Protein AF-A0A0I9SI36-F1 (afdb_monomer_lite)

Structure (mmCIF, N/CA/C/O backbone):
data_AF-A0A0I9SI36-F1
#
_entry.id   AF-A0A0I9SI36-F1
#
loop_
_atom_site.group_PDB
_atom_site.id
_atom_site.type_symbol
_atom_site.label_atom_id
_atom_site.label_alt_id
_atom_site.label_comp_id
_atom_site.label_asym_id
_atom_site.label_entity_id
_atom_site.label_seq_id
_atom_site.pdbx_PDB_ins_code
_atom_site.Cartn_x
_atom_site.Cartn_y
_atom_site.Cartn_z
_atom_site.occupancy
_atom_site.B_iso_or_equiv
_atom_site.auth_seq_id
_atom_site.auth_comp_id
_atom_site.auth_asym_id
_atom_site.auth_atom_id
_atom_site.pdbx_PDB_model_num
ATOM 1 N N . MET A 1 1 ? -18.118 6.002 12.666 1.00 64.62 1 MET A N 1
ATOM 2 C CA . MET A 1 1 ? -17.261 4.805 12.523 1.00 64.62 1 MET A CA 1
ATOM 3 C C . MET A 1 1 ? -16.182 5.147 11.510 1.00 64.62 1 MET A C 1
ATOM 5 O O . MET A 1 1 ? -16.529 5.752 10.503 1.00 64.62 1 MET A O 1
ATOM 9 N N . SER A 1 2 ? -14.911 4.860 11.787 1.00 78.19 2 SER A N 1
ATOM 10 C CA . SER A 1 2 ? -13.839 4.997 10.793 1.00 78.19 2 SER A CA 1
ATOM 11 C C . SER A 1 2 ? -13.935 3.857 9.776 1.00 78.19 2 SER A C 1
ATOM 13 O O . SER A 1 2 ? -14.323 2.743 10.126 1.00 78.19 2 SER A O 1
ATOM 15 N N . LEU A 1 3 ? -13.630 4.139 8.509 1.00 85.38 3 LEU A N 1
ATOM 16 C CA . LEU A 1 3 ? -13.596 3.114 7.468 1.00 85.38 3 LEU A CA 1
ATOM 17 C C . LEU A 1 3 ? -12.319 2.270 7.642 1.00 85.38 3 LEU A C 1
ATOM 19 O O . LEU A 1 3 ? -11.246 2.863 7.771 1.00 85.38 3 LEU A O 1
ATOM 23 N N . PRO A 1 4 ? -12.388 0.925 7.641 1.00 92.44 4 PRO A N 1
ATOM 24 C CA . PRO A 1 4 ? -11.185 0.104 7.646 1.00 92.44 4 PRO A CA 1
ATOM 25 C C . PRO A 1 4 ? -10.456 0.263 6.309 1.00 92.44 4 PRO A C 1
ATOM 27 O O . PRO A 1 4 ? -11.029 0.026 5.245 1.00 92.44 4 PRO A O 1
ATOM 30 N N . LEU A 1 5 ? -9.190 0.669 6.365 1.00 96.31 5 LEU A N 1
ATOM 31 C CA . LEU A 1 5 ? -8.328 0.817 5.196 1.00 96.31 5 LEU A CA 1
ATOM 32 C C . LEU A 1 5 ? -7.229 -0.240 5.251 1.00 96.31 5 LEU A C 1
ATOM 34 O O . LEU A 1 5 ? -6.568 -0.390 6.276 1.00 96.31 5 LEU A O 1
ATOM 38 N N . VAL A 1 6 ? -7.033 -0.956 4.144 1.00 96.94 6 VAL A N 1
ATOM 39 C CA . VAL A 1 6 ? -5.986 -1.974 4.006 1.00 96.94 6 VAL A CA 1
ATOM 40 C C . VAL A 1 6 ? -4.838 -1.401 3.186 1.00 96.94 6 VAL A C 1
ATOM 42 O O . VAL A 1 6 ? -5.055 -0.895 2.085 1.00 96.94 6 VAL A O 1
ATOM 45 N N . PHE A 1 7 ? -3.616 -1.495 3.701 1.00 97.00 7 PHE A N 1
ATOM 46 C CA . PHE A 1 7 ? -2.416 -1.036 3.006 1.00 97.00 7 PHE A CA 1
ATOM 47 C C . PHE A 1 7 ? -1.206 -1.898 3.376 1.00 97.00 7 PHE A C 1
ATOM 49 O O . PHE A 1 7 ? -1.066 -2.336 4.517 1.00 97.00 7 PHE A O 1
ATOM 56 N N . HIS A 1 8 ? -0.317 -2.109 2.408 1.00 96.56 8 HIS A N 1
ATOM 57 C CA . HIS A 1 8 ? 0.998 -2.707 2.608 1.00 96.56 8 HIS A CA 1
ATOM 58 C C . HIS A 1 8 ? 2.033 -1.932 1.790 1.00 96.56 8 HIS A C 1
ATOM 60 O O . HIS A 1 8 ? 1.722 -1.465 0.693 1.00 96.56 8 HIS A O 1
ATOM 66 N N . ASP A 1 9 ? 3.265 -1.818 2.288 1.00 93.56 9 ASP A N 1
ATOM 67 C CA . ASP A 1 9 ? 4.330 -1.075 1.601 1.00 93.56 9 ASP A CA 1
ATOM 68 C C . ASP A 1 9 ? 4.683 -1.710 0.236 1.00 93.56 9 ASP A C 1
ATOM 70 O O . ASP A 1 9 ? 4.955 -1.002 -0.736 1.00 93.56 9 ASP A O 1
ATOM 74 N N . ASP A 1 10 ? 4.520 -3.032 0.112 1.00 94.69 10 ASP A N 1
ATOM 75 C CA . ASP A 1 10 ? 4.691 -3.777 -1.150 1.00 94.69 10 ASP A CA 1
ATOM 76 C C . ASP A 1 10 ? 3.637 -3.456 -2.221 1.00 94.69 10 ASP A C 1
ATOM 78 O O . ASP A 1 10 ? 3.764 -3.896 -3.362 1.00 94.69 10 ASP A O 1
ATOM 82 N N . TYR A 1 11 ? 2.606 -2.665 -1.909 1.00 94.62 11 TYR A N 1
ATOM 83 C CA . TYR A 1 11 ? 1.698 -2.129 -2.927 1.00 94.62 11 TYR A CA 1
ATOM 84 C C . TYR A 1 11 ? 2.344 -1.017 -3.760 1.00 94.62 11 TYR A C 1
ATOM 86 O O . TYR A 1 11 ? 1.793 -0.634 -4.788 1.00 94.62 11 TYR A O 1
ATOM 94 N N . SER A 1 12 ? 3.514 -0.512 -3.363 1.00 94.75 12 SER A N 1
ATOM 95 C CA . SER A 1 12 ? 4.335 0.413 -4.148 1.00 94.75 12 SER A CA 1
ATOM 96 C C . SER A 1 12 ? 5.800 -0.050 -4.186 1.00 94.75 12 SER A C 1
ATOM 98 O O . SER A 1 12 ? 6.680 0.674 -3.715 1.00 94.75 12 SER A O 1
ATOM 100 N N . PRO A 1 13 ? 6.089 -1.234 -4.759 1.00 93.69 13 PRO A N 1
ATOM 101 C CA . PRO A 1 13 ? 7.443 -1.745 -4.847 1.00 93.69 13 PRO A CA 1
ATOM 102 C C . PRO A 1 13 ? 8.266 -0.886 -5.821 1.00 93.69 13 PRO A C 1
ATOM 104 O O . PRO A 1 13 ? 7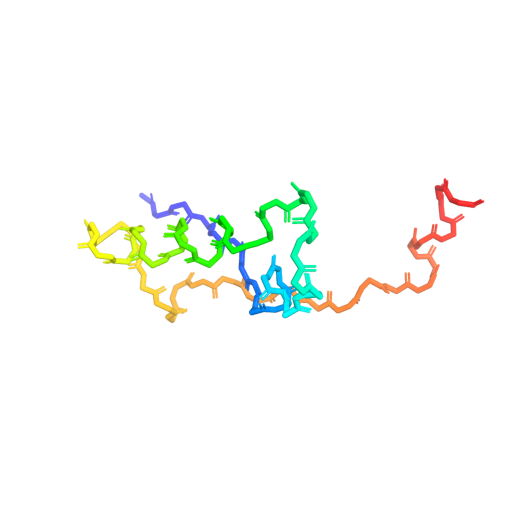.706 -0.278 -6.746 1.00 93.69 13 PRO A O 1
ATOM 107 N N . PRO A 1 14 ? 9.599 -0.838 -5.656 1.00 91.38 14 PRO A N 1
ATOM 108 C CA . PRO A 1 14 ? 10.466 -0.169 -6.611 1.00 91.38 14 PRO A CA 1
ATOM 109 C C . PRO A 1 14 ? 10.349 -0.854 -7.971 1.00 91.38 14 PRO A C 1
ATOM 111 O O . PRO A 1 14 ? 10.423 -2.078 -8.075 1.00 91.38 14 PRO A O 1
ATOM 114 N N . LEU A 1 15 ? 10.189 -0.054 -9.021 1.00 91.25 15 LEU A N 1
ATOM 115 C CA . LEU A 1 15 ? 10.156 -0.540 -10.392 1.00 91.25 15 LEU A CA 1
ATOM 116 C C . LEU A 1 15 ? 11.331 0.009 -11.202 1.00 91.25 15 LEU A C 1
ATOM 118 O O . LEU A 1 15 ? 11.843 1.086 -10.885 1.00 91.25 15 LEU A O 1
ATOM 122 N N . PRO A 1 16 ? 11.746 -0.699 -12.269 1.00 94.38 16 PRO A N 1
ATOM 123 C CA . PRO A 1 16 ? 12.772 -0.203 -13.171 1.00 94.38 16 PRO A CA 1
ATOM 124 C C . PRO A 1 16 ? 12.417 1.179 -13.751 1.00 94.38 16 PRO A C 1
ATOM 126 O O . PRO A 1 16 ? 11.241 1.448 -14.026 1.00 94.38 16 PRO A O 1
ATOM 129 N N . PRO A 1 17 ? 13.413 2.047 -14.001 1.00 91.81 17 PRO A N 1
ATOM 130 C CA . PRO A 1 17 ? 13.194 3.315 -14.688 1.00 91.81 17 PRO A CA 1
ATOM 131 C C . PRO A 1 17 ? 12.464 3.129 -16.025 1.00 91.81 17 PRO A C 1
ATOM 133 O O . PRO A 1 17 ? 12.749 2.201 -16.778 1.00 91.81 17 PRO A O 1
ATOM 136 N N . GLY A 1 18 ? 11.517 4.020 -16.325 1.00 91.75 18 GLY A N 1
ATOM 137 C CA . GLY A 1 18 ? 10.716 3.957 -17.554 1.00 91.75 18 GLY A CA 1
ATOM 138 C C . GLY A 1 18 ? 9.558 2.952 -17.520 1.00 91.75 18 GLY A C 1
ATOM 139 O O . GLY A 1 18 ? 8.841 2.818 -18.515 1.00 91.75 18 GLY A O 1
ATOM 140 N N . HIS A 1 19 ? 9.326 2.263 -16.396 1.00 93.94 19 HIS A N 1
ATOM 141 C CA . HIS A 1 19 ? 8.154 1.407 -16.256 1.00 93.94 19 HIS A CA 1
ATOM 142 C C . HIS A 1 19 ? 6.855 2.224 -16.353 1.00 93.94 19 HIS A C 1
ATOM 144 O O . HIS A 1 19 ? 6.675 3.222 -15.660 1.00 93.94 19 HIS A O 1
ATOM 150 N N . ARG A 1 20 ? 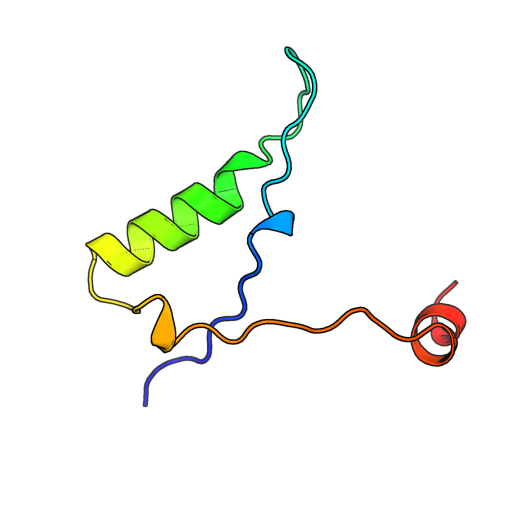5.921 1.790 -17.210 1.00 94.75 20 ARG A N 1
ATOM 151 C CA . ARG A 1 20 ? 4.696 2.558 -17.517 1.00 94.75 20 ARG A CA 1
ATOM 152 C C . ARG A 1 20 ? 3.637 2.506 -16.422 1.00 94.75 20 ARG A C 1
ATOM 154 O O . ARG A 1 20 ? 2.749 3.351 -16.39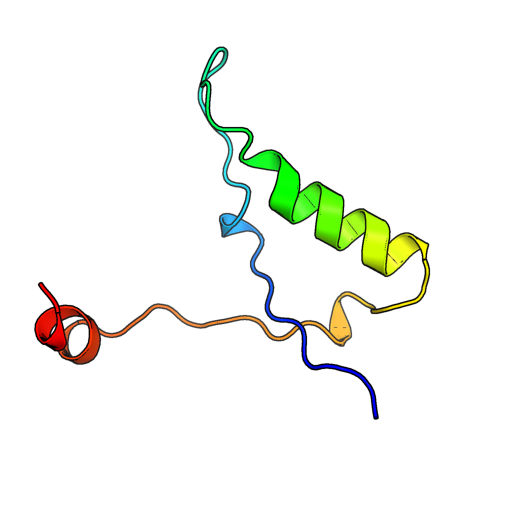1 1.00 94.75 20 ARG A O 1
ATOM 161 N N . PHE A 1 21 ? 3.680 1.487 -15.568 1.00 92.12 21 PHE A N 1
ATOM 162 C CA . PHE A 1 21 ? 2.717 1.368 -14.481 1.00 92.12 21 PHE A CA 1
ATOM 163 C C . PHE A 1 21 ? 3.096 2.304 -13.323 1.00 92.12 21 PHE A C 1
ATOM 165 O O . PHE A 1 21 ? 4.194 2.156 -12.780 1.00 92.12 21 PHE A O 1
ATOM 172 N N . PRO A 1 22 ? 2.201 3.212 -12.895 1.00 91.12 22 PRO A N 1
ATOM 173 C CA . PRO A 1 22 ? 2.474 4.167 -11.825 1.00 91.12 22 PRO A CA 1
ATOM 174 C C . PRO A 1 22 ? 2.332 3.504 -10.444 1.00 91.12 22 PRO A C 1
ATOM 176 O O . PRO A 1 22 ? 1.352 3.741 -9.738 1.00 91.12 22 PRO A O 1
ATOM 179 N N . MET A 1 23 ? 3.276 2.636 -10.057 1.00 92.81 23 MET A N 1
ATOM 180 C CA . MET A 1 23 ? 3.192 1.885 -8.787 1.00 92.81 23 MET A CA 1
ATOM 181 C C . MET A 1 23 ? 3.177 2.785 -7.554 1.00 92.81 23 MET A C 1
ATOM 183 O O . MET A 1 23 ? 2.523 2.457 -6.567 1.00 92.81 23 MET A O 1
ATOM 187 N N . GLU A 1 24 ? 3.855 3.930 -7.601 1.00 93.00 24 GLU A N 1
ATOM 188 C CA . GLU A 1 24 ? 3.931 4.862 -6.472 1.00 93.00 24 GLU A CA 1
ATOM 189 C C . GLU A 1 24 ? 2.571 5.431 -6.047 1.00 93.00 24 GLU A C 1
ATOM 191 O O . GLU A 1 24 ? 2.438 5.912 -4.923 1.00 93.00 24 GLU A O 1
ATOM 196 N N . LYS A 1 25 ? 1.541 5.341 -6.905 1.00 94.25 25 LYS A N 1
ATOM 197 C CA . LYS A 1 25 ? 0.215 5.911 -6.634 1.00 94.25 25 LYS A CA 1
ATOM 198 C C . LYS A 1 25 ? -0.403 5.398 -5.332 1.00 94.25 25 LYS A C 1
ATOM 200 O O . LYS A 1 25 ? -1.120 6.147 -4.679 1.00 94.25 25 LYS A O 1
ATOM 205 N N . PHE A 1 26 ? -0.140 4.144 -4.954 1.00 96.12 26 PHE A N 1
ATOM 206 C CA . PHE A 1 26 ? -0.723 3.550 -3.750 1.00 96.12 26 PHE A CA 1
ATOM 207 C C . PHE A 1 26 ? -0.115 4.158 -2.482 1.00 96.12 26 PHE A C 1
ATOM 209 O O . PHE A 1 26 ? -0.860 4.629 -1.623 1.00 96.12 26 PHE A O 1
ATOM 216 N N . ARG A 1 27 ? 1.220 4.247 -2.397 1.00 96.62 27 ARG A N 1
ATOM 217 C CA . ARG A 1 27 ? 1.917 4.972 -1.325 1.00 96.62 27 ARG A CA 1
ATOM 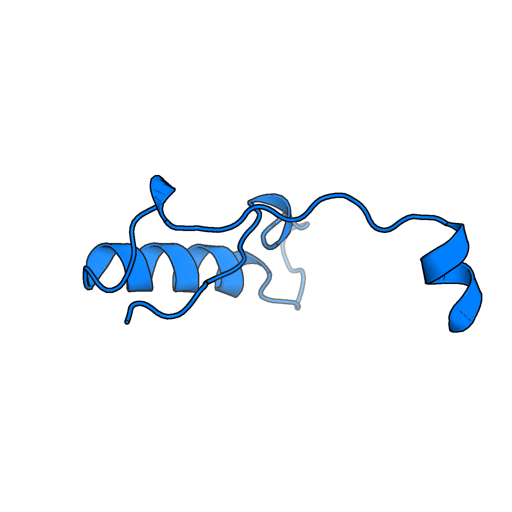218 C C . ARG A 1 27 ? 1.511 6.445 -1.290 1.00 96.62 27 ARG A C 1
ATOM 220 O O . ARG A 1 27 ? 1.191 6.948 -0.222 1.00 96.62 27 ARG A O 1
ATOM 227 N N . LEU A 1 28 ? 1.471 7.124 -2.440 1.00 97.12 28 LEU A N 1
ATOM 228 C CA . LEU A 1 28 ? 1.085 8.539 -2.511 1.00 97.12 28 LEU A CA 1
ATOM 229 C C . LEU A 1 28 ? -0.347 8.775 -2.012 1.00 97.12 28 LEU A C 1
ATOM 231 O O . LEU A 1 28 ? -0.591 9.741 -1.294 1.00 97.12 28 LEU A O 1
ATOM 235 N N . LEU A 1 29 ? -1.286 7.880 -2.338 1.00 96.94 29 LEU A N 1
ATOM 236 C CA . LEU A 1 29 ? -2.647 7.939 -1.809 1.00 96.94 29 LEU A CA 1
ATOM 237 C C . LEU A 1 29 ? -2.667 7.728 -0.290 1.00 96.94 29 LEU A C 1
ATOM 239 O O . 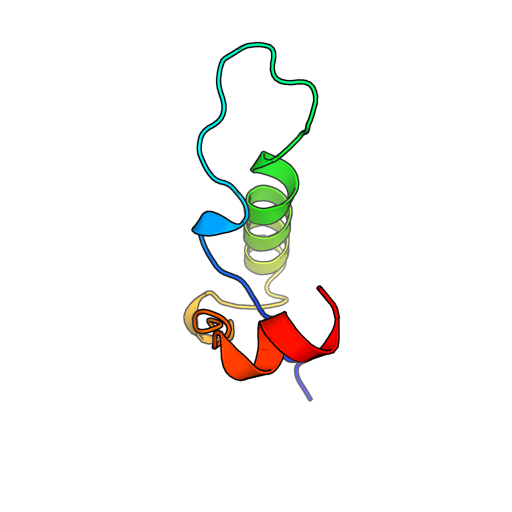LEU A 1 29 ? -3.323 8.495 0.410 1.00 96.94 29 LEU A O 1
ATOM 243 N N . ARG A 1 30 ? -1.928 6.738 0.235 1.00 96.88 30 ARG A N 1
ATOM 244 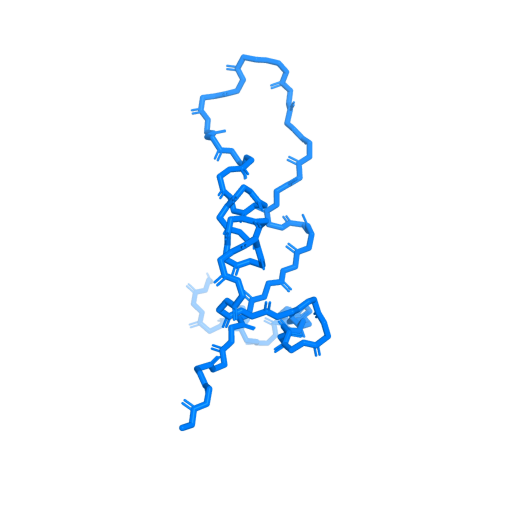C CA . ARG A 1 30 ? -1.792 6.519 1.687 1.00 96.88 30 ARG A CA 1
ATOM 245 C C . ARG A 1 30 ? -1.263 7.771 2.380 1.00 96.88 30 ARG A C 1
ATOM 247 O O . ARG A 1 30 ? -1.879 8.239 3.334 1.00 96.88 30 ARG A O 1
ATOM 254 N N . ASP A 1 31 ? -0.160 8.326 1.882 1.00 97.50 31 ASP A N 1
ATOM 255 C CA . ASP A 1 31 ? 0.485 9.514 2.448 1.00 97.50 31 ASP A CA 1
ATOM 256 C C . ASP A 1 31 ? -0.476 10.718 2.436 1.00 97.50 31 ASP A C 1
ATOM 258 O O . ASP A 1 31 ? -0.580 11.447 3.422 1.00 97.50 31 ASP A O 1
ATOM 262 N N . HIS A 1 32 ? -1.246 10.888 1.356 1.00 98.00 32 HIS A N 1
ATOM 263 C CA . HIS A 1 32 ? -2.251 11.944 1.245 1.00 98.00 32 HIS A CA 1
ATOM 264 C C . HIS A 1 32 ? -3.392 11.789 2.263 1.00 98.00 32 HIS A C 1
ATOM 266 O O . HIS A 1 32 ? -3.770 12.761 2.913 1.00 98.00 32 HIS A O 1
ATOM 272 N N . LEU A 1 33 ? -3.916 10.574 2.454 1.00 96.31 33 LEU A N 1
ATOM 273 C CA . LEU A 1 33 ? -4.972 10.306 3.437 1.00 96.31 33 LEU A CA 1
ATOM 274 C C . LEU A 1 33 ? -4.503 10.555 4.878 1.00 96.31 33 LEU A C 1
ATOM 276 O O . LEU A 1 33 ? -5.272 11.081 5.685 1.00 96.31 33 LEU A O 1
ATOM 280 N N . VAL A 1 34 ? -3.247 10.222 5.191 1.00 96.38 34 VAL A N 1
ATOM 281 C CA . VAL A 1 34 ? -2.629 10.537 6.489 1.00 96.38 34 VAL A CA 1
ATOM 282 C C . VAL A 1 34 ? -2.474 12.049 6.662 1.00 96.38 34 VAL A C 1
ATOM 284 O O . VAL A 1 34 ? -2.841 12.583 7.705 1.00 96.38 34 VAL A O 1
ATOM 287 N N . ALA A 1 35 ? -2.004 12.761 5.633 1.00 97.94 35 ALA A N 1
ATOM 288 C CA . ALA A 1 35 ? -1.854 14.217 5.673 1.00 97.94 35 ALA A CA 1
ATOM 289 C C . ALA A 1 35 ? -3.192 14.956 5.863 1.00 97.94 35 ALA A C 1
ATOM 291 O O . ALA A 1 35 ? -3.234 15.992 6.523 1.00 97.94 35 ALA A O 1
ATOM 292 N N . LEU A 1 36 ? -4.291 14.414 5.328 1.00 96.94 36 LEU A N 1
ATOM 293 C CA . LEU A 1 36 ? -5.648 14.933 5.534 1.00 96.94 36 LEU A CA 1
ATOM 294 C C . LEU A 1 36 ? -6.239 14.598 6.917 1.00 96.94 36 LEU A C 1
ATOM 296 O O . LEU A 1 36 ? -7.349 15.030 7.220 1.00 96.94 36 LEU A O 1
ATOM 300 N N . GLY A 1 37 ? -5.546 13.808 7.745 1.00 94.75 37 GLY A N 1
ATOM 301 C CA . GLY A 1 37 ? -6.056 13.343 9.038 1.00 94.75 37 GLY A CA 1
ATOM 302 C C . GLY A 1 37 ? -7.209 12.339 8.927 1.00 94.75 37 GLY A C 1
ATOM 303 O O . GLY A 1 37 ? -7.911 12.101 9.907 1.00 94.75 37 GLY A O 1
ATOM 304 N N . LEU A 1 38 ? -7.420 11.748 7.744 1.00 94.38 38 LEU A N 1
ATOM 305 C CA . LEU A 1 38 ? -8.488 10.771 7.498 1.00 94.38 38 LEU A CA 1
ATOM 306 C C . LEU A 1 38 ? -8.132 9.369 8.008 1.00 94.38 38 LEU A C 1
ATOM 308 O O . LEU A 1 38 ? -9.018 8.543 8.216 1.00 94.38 38 LEU A O 1
ATOM 312 N N . THR A 1 39 ? -6.842 9.095 8.199 1.00 95.12 39 THR A N 1
ATOM 313 C CA . THR A 1 39 ? -6.329 7.869 8.814 1.00 95.12 39 THR A CA 1
ATOM 314 C C . THR A 1 39 ? -4.963 8.126 9.455 1.00 95.12 39 THR A C 1
ATOM 316 O O . THR A 1 39 ? -4.381 9.198 9.300 1.00 95.12 39 THR A O 1
ATOM 319 N N . THR A 1 40 ? -4.434 7.137 10.168 1.00 95.38 40 THR A N 1
ATOM 320 C CA . THR A 1 40 ? -3.058 7.106 10.681 1.00 95.38 40 THR A CA 1
ATOM 321 C C . THR A 1 40 ? -2.418 5.784 10.285 1.00 95.38 40 THR A C 1
ATOM 323 O O . THR A 1 40 ? -3.132 4.824 10.002 1.00 95.38 40 THR A O 1
ATOM 326 N N . ASP A 1 41 ? -1.086 5.694 10.292 1.00 93.44 41 ASP A N 1
ATOM 327 C CA . ASP A 1 41 ? -0.414 4.430 9.950 1.00 93.44 41 ASP A CA 1
ATOM 328 C C . ASP A 1 41 ? -0.847 3.277 10.875 1.00 93.44 41 ASP A C 1
ATOM 330 O O . ASP A 1 41 ? -1.109 2.172 10.414 1.00 93.44 41 ASP A O 1
ATOM 334 N N . ALA A 1 42 ? -1.046 3.566 12.165 1.00 94.62 42 ALA A N 1
ATOM 335 C CA . ALA A 1 42 ? -1.516 2.595 13.154 1.00 94.62 42 ALA A CA 1
ATOM 336 C C . ALA A 1 42 ? -2.972 2.135 12.945 1.00 94.62 42 ALA A C 1
ATOM 338 O O . ALA A 1 42 ? -3.360 1.092 13.463 1.00 94.62 42 ALA A O 1
ATOM 339 N N . ALA A 1 43 ? -3.787 2.908 12.222 1.00 95.44 43 ALA A N 1
ATOM 340 C CA . ALA A 1 43 ? -5.166 2.545 11.897 1.00 95.44 43 ALA A CA 1
ATOM 341 C C . ALA A 1 43 ? -5.277 1.708 10.609 1.00 95.44 43 ALA A C 1
ATOM 343 O O . ALA A 1 43 ? -6.362 1.209 10.300 1.00 95.44 43 ALA A O 1
ATOM 344 N N . LEU A 1 44 ? -4.186 1.564 9.848 1.00 95.69 44 LEU A N 1
ATOM 345 C CA . LEU A 1 44 ? -4.159 0.753 8.636 1.00 95.69 44 LEU A CA 1
ATOM 346 C C . LEU A 1 44 ? -4.094 -0.733 8.992 1.00 95.69 44 LEU A C 1
ATOM 348 O O . LEU A 1 44 ? -3.267 -1.175 9.788 1.00 95.69 44 LEU A O 1
ATOM 352 N N . LEU A 1 45 ? -4.948 -1.517 8.343 1.00 97.06 45 LEU A N 1
ATOM 353 C CA . LEU A 1 45 ? -4.896 -2.969 8.399 1.00 97.06 45 LEU A CA 1
ATOM 354 C C . LEU A 1 45 ? -3.822 -3.462 7.427 1.00 97.06 45 LEU A C 1
ATOM 356 O O . LEU A 1 45 ? -3.830 -3.097 6.247 1.00 97.06 45 LEU A O 1
ATOM 360 N N . ARG A 1 46 ? -2.914 -4.310 7.913 1.00 96.06 46 ARG A N 1
ATOM 361 C CA . ARG A 1 46 ? -1.882 -4.939 7.084 1.00 96.06 46 ARG A CA 1
ATOM 362 C C . ARG A 1 46 ? -2.354 -6.335 6.666 1.00 96.06 46 ARG A C 1
ATOM 364 O O . ARG A 1 46 ? -2.702 -7.125 7.542 1.00 96.06 46 ARG A O 1
ATOM 371 N N . PRO A 1 47 ? -2.428 -6.629 5.359 1.00 96.44 47 PRO A N 1
ATOM 372 C CA . PRO A 1 47 ? -2.809 -7.949 4.879 1.00 96.44 47 PRO A CA 1
ATOM 373 C C . PRO A 1 47 ? -1.672 -8.952 5.094 1.00 96.44 47 PRO A C 1
ATOM 375 O O . PRO A 1 47 ? -0.499 -8.580 5.122 1.00 96.44 47 PRO A O 1
ATOM 378 N N . GLU A 1 48 ? -2.029 -10.230 5.175 1.00 95.31 48 GLU A N 1
ATOM 379 C CA . GLU A 1 48 ? -1.084 -11.344 5.088 1.00 95.31 48 GLU A CA 1
ATOM 380 C C . GLU A 1 48 ? -1.034 -11.897 3.657 1.00 95.31 48 GLU A C 1
ATOM 382 O O . GLU A 1 48 ? -1.896 -11.602 2.821 1.00 95.31 48 GLU A O 1
ATOM 387 N N . LEU A 1 49 ? -0.015 -12.707 3.363 1.00 95.12 49 LEU A N 1
ATOM 388 C CA . LEU A 1 49 ? 0.082 -13.398 2.081 1.00 95.12 49 LEU A CA 1
ATOM 389 C C . LEU A 1 49 ? -1.091 -14.370 1.896 1.00 95.12 49 LEU A C 1
ATOM 391 O O . LEU A 1 49 ? -1.464 -15.105 2.809 1.00 95.12 49 LEU A O 1
ATOM 395 N N . CYS A 1 50 ? -1.648 -14.393 0.685 1.00 94.94 50 CYS A N 1
ATOM 396 C CA . CYS A 1 50 ? -2.722 -15.314 0.330 1.00 94.94 50 CYS A CA 1
ATOM 397 C C . CYS A 1 50 ? -2.214 -16.766 0.341 1.00 94.94 50 CYS A C 1
ATOM 399 O O . CYS A 1 50 ? -1.142 -17.052 -0.198 1.00 94.94 50 CYS A O 1
ATOM 401 N N . SER A 1 51 ? -2.980 -17.688 0.929 1.00 97.19 51 SER A N 1
ATOM 402 C CA . SER A 1 51 ? -2.616 -19.105 0.945 1.00 97.19 51 SER A CA 1
ATOM 403 C C . SER A 1 51 ? -2.773 -19.745 -0.438 1.00 97.19 51 SER A C 1
ATOM 405 O O . SER A 1 51 ? -3.601 -19.336 -1.253 1.00 97.19 51 SER A O 1
ATOM 407 N N . HIS A 1 52 ? -1.993 -20.796 -0.693 1.00 97.56 52 HIS A N 1
ATOM 408 C CA . HIS A 1 52 ? -2.039 -21.520 -1.965 1.00 97.56 52 HIS A CA 1
ATOM 409 C C . HIS A 1 52 ? -3.409 -22.163 -2.220 1.00 97.56 52 HIS A C 1
ATOM 411 O O . HIS A 1 52 ? -3.897 -22.112 -3.346 1.00 97.56 52 HIS A O 1
ATOM 417 N N . ASP A 1 53 ? -4.050 -22.698 -1.178 1.00 97.75 53 ASP A N 1
ATOM 418 C CA . ASP A 1 53 ? -5.381 -23.306 -1.283 1.00 97.75 53 ASP A CA 1
ATOM 419 C C . ASP A 1 53 ? -6.435 -22.293 -1.750 1.00 97.75 53 ASP A C 1
ATOM 421 O O . ASP A 1 53 ? -7.306 -22.636 -2.545 1.00 97.75 53 ASP A O 1
ATOM 425 N N . ILE A 1 54 ? -6.338 -21.033 -1.304 1.00 97.38 54 ILE A N 1
ATOM 426 C CA . ILE A 1 54 ? -7.227 -19.955 -1.761 1.00 97.38 54 ILE A CA 1
ATOM 427 C C . ILE A 1 54 ? -6.908 -19.578 -3.210 1.00 97.38 54 ILE A C 1
ATOM 429 O O . ILE A 1 54 ? -7.827 -19.425 -4.013 1.00 97.38 54 ILE A O 1
ATOM 433 N N . LEU A 1 55 ? -5.624 -19.442 -3.563 1.00 97.00 55 LEU A N 1
ATOM 434 C CA . LEU A 1 55 ? -5.209 -19.121 -4.934 1.00 97.00 55 LEU A CA 1
ATOM 435 C C . LEU A 1 55 ? -5.715 -20.167 -5.947 1.00 97.00 55 LEU A C 1
ATOM 437 O O . LEU A 1 55 ? -6.179 -19.793 -7.024 1.00 97.00 55 LEU A O 1
ATOM 441 N N . ALA A 1 56 ? -5.698 -21.453 -5.588 1.00 97.56 56 ALA A N 1
ATOM 442 C CA . ALA A 1 56 ? -6.137 -22.562 -6.440 1.00 97.56 56 ALA A CA 1
ATOM 443 C C . ALA A 1 56 ? -7.651 -22.588 -6.739 1.00 97.56 56 ALA A C 1
ATOM 445 O O . ALA A 1 56 ? -8.100 -23.364 -7.577 1.00 97.56 56 ALA A O 1
ATOM 446 N N . LEU A 1 57 ? -8.464 -21.756 -6.077 1.00 98.19 57 LEU A N 1
ATOM 447 C CA . LEU A 1 57 ? -9.899 -21.658 -6.373 1.00 98.19 57 LEU A CA 1
ATOM 448 C C . LEU A 1 57 ? -10.197 -20.897 -7.678 1.00 98.19 57 LEU A C 1
ATOM 450 O O . LEU A 1 57 ? -11.318 -20.985 -8.178 1.00 98.19 57 LEU A O 1
ATOM 454 N N . ALA A 1 58 ? -9.236 -20.131 -8.209 1.00 96.44 58 ALA A N 1
ATOM 455 C CA . ALA A 1 58 ? -9.440 -19.249 -9.365 1.00 96.44 58 ALA A CA 1
ATOM 456 C C . ALA A 1 58 ? -8.392 -19.389 -10.486 1.00 96.44 58 ALA A C 1
ATOM 458 O O . ALA A 1 58 ? -8.588 -18.817 -11.561 1.00 96.44 58 ALA A O 1
ATOM 459 N N . HIS A 1 59 ? -7.296 -20.109 -10.242 1.00 92.06 59 HIS A N 1
ATOM 460 C CA . HIS A 1 59 ? -6.186 -20.327 -11.174 1.00 92.06 59 HIS A CA 1
ATOM 461 C C . HIS A 1 59 ? -6.077 -21.805 -11.540 1.00 92.06 59 HIS A C 1
ATOM 463 O O . HIS A 1 59 ? -5.802 -22.078 -12.730 1.00 92.06 59 HIS A O 1
#

Radius of gyration: 14.57 Å; chains: 1; bounding box: 30×38×31 Å

Foldseek 3Di:
DQDAAADDPVQQDDDDPPDPDPSCVRVVVVVVCVVVVSDDPVSHDYDDDDDPVVVVVPD

pLDDT: mean 94.29, std 5.02, range [64.62, 98.19]

Sequence (59 aa):
MSLPLVFHDDYSPPLPPGHRFPMEKFRLLRDHLVALGLTTDAALLRPELCSHDILALAH

Secondary structure (DSSP, 8-state):
-PPPEE--GGGS----TT-SS-TTHHHHHHHHHHHTTS--GGGEEPPPPPPHHHHTTT-